Protein AF-A0A0Q9YPD0-F1 (afdb_monomer_lite)

Sequence (144 aa):
MAFLMNIREFFQRLFKSKSTPVEQHLETGKLEPKYWQEVIDFRERLEKVIKENTIDADNISSVNQRVLDFLIEQINTKGSIPTVPERYNALNILVDRMLISYQSKIVGLKKGVTTHTDFTDAVNAFKLRLKEREQKELTENKPR

Radius of gyration: 17.6 Å; chains: 1; bounding box: 62×31×44 Å

Secondary structure (DSSP, 8-state):
------HHHHHHHHS-S----------S----GGGSHHHHHHHHHHHHHHHHHB---HHHHHHHHHHHHHHHHHHHHHHT-SSHHHHHHHHHHHHHHHHHHTGGG---BPTT--HHHHHHHHHHHHHHHHHHHHHHHHHHTS--

Structure (mmCIF, N/CA/C/O backbone):
data_AF-A0A0Q9YPD0-F1
#
_entry.id   AF-A0A0Q9YPD0-F1
#
loop_
_atom_site.group_PDB
_atom_site.id
_atom_site.type_symbol
_atom_site.label_atom_id
_atom_site.label_alt_id
_atom_site.label_comp_id
_atom_site.label_asym_id
_atom_site.label_entity_id
_atom_site.label_seq_id
_atom_site.pdbx_PDB_ins_code
_atom_site.Cartn_x
_atom_site.Cartn_y
_atom_site.Cartn_z
_atom_site.occupancy
_atom_site.B_iso_or_equiv
_atom_site.auth_seq_id
_atom_site.auth_comp_id
_atom_site.auth_asym_id
_atom_site.auth_atom_id
_atom_site.pdbx_PDB_model_num
ATOM 1 N N . MET A 1 1 ? 38.917 -9.897 1.556 1.00 38.34 1 MET A N 1
ATOM 2 C CA . MET A 1 1 ? 37.928 -9.496 0.531 1.00 38.34 1 MET A CA 1
ATOM 3 C C . MET A 1 1 ? 36.558 -9.973 0.971 1.00 38.34 1 MET A C 1
ATOM 5 O O . MET A 1 1 ? 36.286 -11.164 0.909 1.00 38.34 1 MET A O 1
ATOM 9 N N . ALA A 1 2 ? 35.759 -9.067 1.529 1.00 41.75 2 ALA A N 1
ATOM 10 C CA . ALA A 1 2 ? 34.504 -9.395 2.184 1.00 41.75 2 ALA A CA 1
ATOM 11 C C . ALA A 1 2 ? 33.310 -9.321 1.216 1.00 41.75 2 ALA A C 1
ATOM 13 O O . ALA A 1 2 ? 33.152 -8.346 0.491 1.00 41.75 2 ALA A O 1
ATOM 14 N N . PHE A 1 3 ? 32.452 -10.335 1.339 1.00 41.47 3 PHE A N 1
ATOM 15 C CA . PHE A 1 3 ? 30.993 -10.229 1.310 1.00 41.47 3 PHE A CA 1
ATOM 16 C C . PHE A 1 3 ? 30.282 -10.035 -0.042 1.00 41.47 3 PHE A C 1
ATOM 18 O O . PHE A 1 3 ? 29.639 -9.021 -0.302 1.00 41.47 3 PHE A O 1
ATOM 25 N N . LEU A 1 4 ? 30.237 -11.106 -0.841 1.00 45.66 4 LEU A N 1
ATOM 26 C CA . LEU A 1 4 ? 29.062 -11.373 -1.678 1.00 45.66 4 LEU A CA 1
ATOM 27 C C . LEU A 1 4 ? 27.948 -11.906 -0.767 1.00 45.66 4 LEU A C 1
ATOM 29 O O . LEU A 1 4 ? 27.832 -13.111 -0.540 1.00 45.66 4 LEU A O 1
ATOM 33 N N . MET A 1 5 ? 27.162 -10.996 -0.185 1.00 46.16 5 MET A N 1
ATOM 34 C CA . MET A 1 5 ? 25.949 -11.371 0.541 1.00 46.16 5 MET A CA 1
ATOM 35 C C . MET A 1 5 ? 24.977 -11.989 -0.464 1.00 46.16 5 MET A C 1
ATOM 37 O O . MET A 1 5 ? 24.448 -11.316 -1.346 1.00 46.16 5 MET A O 1
ATOM 41 N N . ASN A 1 6 ? 24.800 -13.301 -0.359 1.00 52.53 6 ASN A N 1
ATOM 42 C CA . ASN A 1 6 ? 23.945 -14.086 -1.231 1.00 52.53 6 ASN A CA 1
ATOM 43 C C . ASN A 1 6 ? 22.506 -13.558 -1.093 1.00 52.53 6 ASN A C 1
ATOM 45 O O . ASN A 1 6 ? 21.938 -13.603 -0.006 1.00 52.53 6 ASN A O 1
ATOM 49 N N . ILE A 1 7 ? 21.908 -13.038 -2.168 1.00 57.31 7 ILE A N 1
ATOM 50 C CA . ILE A 1 7 ? 20.555 -12.439 -2.179 1.00 57.31 7 ILE A CA 1
ATOM 51 C C . ILE A 1 7 ? 19.506 -13.369 -1.530 1.00 57.31 7 ILE A C 1
ATOM 53 O O . ILE A 1 7 ? 18.555 -12.919 -0.893 1.00 57.31 7 ILE A O 1
ATOM 57 N N . ARG A 1 8 ? 19.732 -14.684 -1.596 1.00 47.41 8 ARG A N 1
ATOM 58 C CA . ARG A 1 8 ? 18.935 -15.718 -0.926 1.00 47.41 8 ARG A CA 1
ATOM 59 C C . ARG A 1 8 ? 18.910 -15.597 0.608 1.00 47.41 8 ARG A C 1
ATOM 61 O O . ARG A 1 8 ? 17.860 -15.806 1.209 1.00 47.41 8 ARG A O 1
ATOM 68 N N . GLU A 1 9 ? 20.024 -15.227 1.236 1.00 51.25 9 GLU A N 1
ATOM 69 C CA . GLU A 1 9 ? 20.131 -15.009 2.690 1.00 51.25 9 GLU A CA 1
ATOM 70 C C . GLU A 1 9 ? 19.365 -13.757 3.133 1.00 51.25 9 GLU A C 1
ATOM 72 O O . GLU A 1 9 ? 18.744 -13.741 4.198 1.00 51.25 9 GLU A O 1
ATOM 77 N N . PHE A 1 10 ? 19.359 -12.717 2.295 1.00 56.31 10 PHE A N 1
ATOM 78 C CA . PHE A 1 10 ? 18.577 -11.506 2.536 1.00 56.31 10 PHE A CA 1
ATOM 79 C C . PHE A 1 10 ? 17.071 -11.813 2.552 1.00 56.31 10 PHE A C 1
ATOM 81 O O . PHE A 1 10 ? 16.368 -11.406 3.478 1.00 56.31 10 PHE A O 1
ATOM 88 N N . PHE A 1 11 ? 16.586 -12.622 1.601 1.00 52.94 11 PHE A N 1
ATOM 89 C CA . PHE A 1 11 ? 15.188 -13.065 1.583 1.00 52.94 11 PHE A CA 1
ATOM 90 C C . PHE A 1 11 ? 14.844 -13.972 2.771 1.00 52.94 11 PHE A C 1
ATOM 92 O O . PHE A 1 11 ? 13.828 -13.757 3.426 1.00 52.94 11 PHE A O 1
ATOM 99 N N . GLN A 1 12 ? 15.702 -14.928 3.134 1.00 54.84 12 GLN A N 1
ATOM 100 C CA . GLN A 1 12 ? 15.446 -15.783 4.301 1.00 54.84 12 GLN A CA 1
ATOM 101 C C . GLN A 1 12 ? 15.399 -15.008 5.625 1.00 54.84 12 GLN A C 1
ATOM 103 O O . GLN A 1 12 ? 14.673 -15.402 6.536 1.00 54.84 12 GLN A O 1
ATOM 108 N N . ARG A 1 13 ? 16.136 -13.897 5.743 1.00 54.41 13 ARG A N 1
ATOM 109 C CA . ARG A 1 13 ? 16.075 -13.019 6.920 1.00 54.41 13 ARG A CA 1
ATOM 110 C C . ARG A 1 13 ? 14.835 -12.124 6.947 1.00 54.41 13 ARG A C 1
ATOM 112 O O . ARG A 1 13 ? 14.342 -11.862 8.038 1.00 54.41 13 ARG A O 1
ATOM 119 N N . LEU A 1 14 ? 14.299 -11.715 5.795 1.00 52.81 14 LEU A N 1
ATOM 120 C CA . LEU A 1 14 ? 13.039 -10.959 5.719 1.00 52.81 14 LEU A CA 1
ATOM 121 C C . LEU A 1 14 ? 11.810 -11.795 6.116 1.00 52.81 14 LEU A C 1
ATOM 123 O O . LEU A 1 14 ? 10.880 -11.251 6.704 1.00 52.81 14 LEU A O 1
ATOM 127 N N . PHE A 1 15 ? 11.822 -13.106 5.852 1.00 54.88 15 PHE A N 1
ATOM 128 C CA . PHE A 1 15 ? 10.689 -14.006 6.120 1.00 54.88 15 PHE A CA 1
ATOM 129 C C . PHE A 1 15 ? 10.840 -14.873 7.386 1.00 54.88 15 PHE A C 1
ATOM 131 O O . PHE A 1 15 ? 9.965 -15.678 7.689 1.00 54.88 15 PHE A O 1
ATOM 138 N N . LYS A 1 16 ? 11.907 -14.697 8.181 1.00 44.41 16 LYS A N 1
ATOM 139 C CA . LYS A 1 16 ? 12.083 -15.342 9.501 1.00 44.41 16 LYS A CA 1
ATOM 140 C C . LYS A 1 16 ? 11.441 -14.529 10.637 1.00 44.41 16 LYS A C 1
ATOM 142 O O . LYS A 1 16 ? 12.041 -14.345 11.694 1.00 44.41 16 LYS A O 1
ATOM 147 N N . SER A 1 17 ? 10.215 -14.047 10.448 1.00 40.88 17 SER A N 1
ATOM 148 C CA . SER A 1 17 ? 9.392 -13.620 11.583 1.00 40.88 17 SER A CA 1
ATOM 149 C C . SER A 1 17 ? 8.455 -14.767 11.932 1.00 40.88 17 SER A C 1
ATOM 151 O O . SER A 1 17 ? 7.711 -15.243 11.084 1.00 40.88 17 SER A O 1
ATOM 153 N N . LYS A 1 18 ? 8.589 -15.255 13.165 1.00 42.59 18 LYS A N 1
ATOM 154 C CA . LYS A 1 18 ? 7.904 -16.415 13.743 1.00 42.59 18 LYS A CA 1
ATOM 155 C C . LYS A 1 18 ? 6.434 -16.487 13.315 1.00 42.59 18 LYS A C 1
ATOM 157 O O . LYS A 1 18 ? 5.641 -15.620 13.672 1.00 42.59 18 LYS A O 1
ATOM 162 N N . SER A 1 19 ? 6.091 -17.552 12.600 1.00 41.06 19 SER A N 1
ATOM 163 C CA . SER A 1 19 ? 4.721 -17.977 12.341 1.00 41.06 19 SER A CA 1
ATOM 164 C C . SER A 1 19 ? 4.107 -18.468 13.651 1.00 41.06 19 SER A C 1
ATOM 166 O O . SER A 1 19 ? 4.169 -19.653 13.969 1.00 41.06 19 SER A O 1
ATOM 168 N N . THR A 1 20 ? 3.560 -17.558 14.452 1.00 36.34 20 THR A N 1
ATOM 169 C CA . THR A 1 20 ? 2.563 -17.943 15.452 1.00 36.34 20 THR A CA 1
ATOM 170 C C . THR A 1 20 ? 1.240 -18.085 14.698 1.00 36.34 20 THR A C 1
ATOM 172 O O . THR A 1 20 ? 0.820 -17.109 14.071 1.00 36.34 20 THR A O 1
ATOM 175 N N . PRO A 1 21 ? 0.598 -19.264 14.681 1.00 36.84 21 PRO A N 1
ATOM 176 C CA . PRO A 1 21 ? -0.717 -19.405 14.079 1.00 36.84 21 PRO A CA 1
ATOM 177 C C . PRO A 1 21 ? -1.697 -18.600 14.934 1.00 36.84 21 PRO A C 1
ATOM 179 O O . PRO A 1 21 ? -1.945 -18.937 16.088 1.00 36.84 21 PRO A O 1
ATOM 182 N N . VAL A 1 22 ? -2.194 -17.489 14.398 1.00 40.06 22 VAL A N 1
ATOM 183 C CA . VAL A 1 22 ? -3.329 -16.783 14.991 1.00 40.06 22 VAL A CA 1
ATOM 184 C C . VAL A 1 22 ? -4.561 -17.588 14.595 1.00 40.06 22 VAL A C 1
ATOM 186 O O . VAL A 1 22 ? -4.908 -17.636 13.415 1.00 40.06 22 VAL A O 1
ATOM 189 N N . GLU A 1 23 ? -5.168 -18.274 15.565 1.00 36.81 23 GLU A N 1
ATOM 190 C CA . GLU A 1 23 ? -6.485 -18.892 15.414 1.00 36.81 23 GLU A CA 1
ATOM 191 C C . GLU A 1 23 ? -7.463 -17.847 14.865 1.00 36.81 23 GLU A C 1
ATOM 193 O O . GLU A 1 23 ? -7.735 -16.819 15.488 1.00 36.81 23 GLU A O 1
ATOM 198 N N . GLN A 1 24 ? -7.953 -18.093 13.651 1.00 40.69 24 GLN A N 1
ATOM 199 C CA . GLN A 1 24 ? -8.950 -17.262 12.993 1.00 40.69 24 GLN A CA 1
ATOM 200 C C . GLN A 1 24 ? -10.318 -17.507 13.634 1.00 40.69 24 GLN A C 1
ATOM 202 O O . GLN A 1 24 ? -11.114 -18.303 13.147 1.00 40.69 24 GLN A O 1
ATOM 207 N N . HIS A 1 25 ? -10.611 -16.777 14.706 1.00 37.56 25 HIS A N 1
ATOM 208 C CA . HIS A 1 25 ? -11.985 -16.429 15.050 1.00 37.56 25 HIS A CA 1
ATOM 209 C C . HIS A 1 25 ? -12.298 -15.056 14.451 1.00 37.56 25 HIS A C 1
ATOM 211 O O . HIS A 1 25 ? -11.952 -14.027 15.023 1.00 37.56 25 HIS A O 1
ATOM 217 N N . LEU A 1 26 ? -12.957 -15.034 13.292 1.00 40.91 26 LEU A N 1
ATOM 218 C CA . LEU A 1 26 ? -13.661 -13.847 12.804 1.00 40.91 26 LEU A CA 1
ATOM 219 C C . LEU A 1 26 ? -15.083 -14.250 12.415 1.00 40.91 26 LEU A C 1
ATOM 221 O O . LEU A 1 26 ? -15.425 -14.448 11.252 1.00 40.91 26 LEU A O 1
ATOM 225 N N . GLU A 1 27 ? -15.913 -14.377 13.446 1.00 40.03 27 GLU A N 1
ATOM 226 C CA . GLU A 1 27 ? -17.34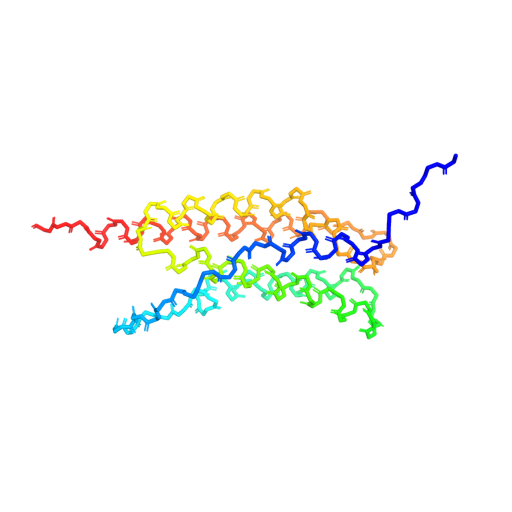8 -14.160 13.326 1.00 40.03 27 GLU A CA 1
ATOM 227 C C . GLU A 1 27 ? -17.598 -12.706 12.875 1.00 40.03 27 GLU A C 1
ATOM 229 O O . GLU A 1 27 ? -16.881 -11.788 13.274 1.00 40.03 27 GLU A O 1
ATOM 234 N N . THR A 1 28 ? -18.647 -12.494 12.075 1.00 40.97 28 THR A N 1
ATOM 235 C CA . THR A 1 28 ? -19.205 -11.199 11.619 1.00 40.97 28 THR A CA 1
ATOM 236 C C . THR A 1 28 ? -18.432 -10.420 10.539 1.00 40.97 28 THR A C 1
ATOM 238 O O . T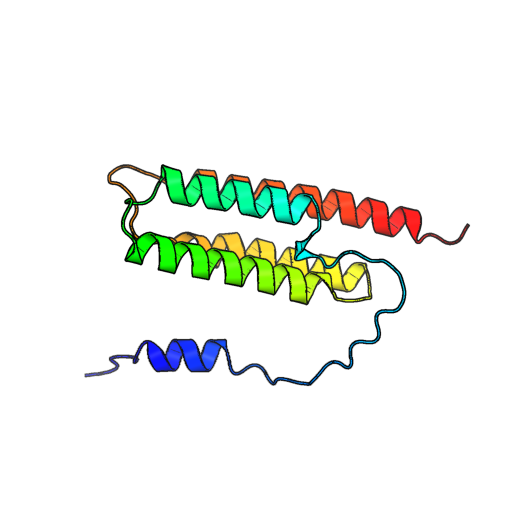HR A 1 28 ? -17.625 -9.548 10.830 1.00 40.97 28 THR A O 1
ATOM 241 N N . GLY A 1 29 ? -18.770 -10.673 9.265 1.00 45.81 29 GLY A N 1
ATOM 242 C CA . GLY A 1 29 ? -19.039 -9.673 8.204 1.00 45.81 29 GLY A CA 1
ATOM 243 C C . GLY A 1 29 ? -18.027 -8.564 7.858 1.00 45.81 29 GLY A C 1
ATOM 244 O O . GLY A 1 29 ? -18.317 -7.753 6.980 1.00 45.81 29 GLY A O 1
ATOM 245 N N . LYS A 1 30 ? -16.864 -8.480 8.504 1.00 57.47 30 LYS A N 1
ATOM 246 C CA . LYS A 1 30 ? -15.850 -7.458 8.238 1.00 57.47 30 LYS A CA 1
ATOM 247 C C . LYS A 1 30 ? -14.984 -7.913 7.070 1.00 57.47 30 LYS A C 1
ATOM 249 O O . LYS A 1 30 ? -14.196 -8.843 7.198 1.00 57.47 30 LYS A O 1
ATOM 254 N N . LEU A 1 31 ? -15.156 -7.246 5.928 1.00 66.00 31 LEU A N 1
ATOM 255 C CA . LEU A 1 31 ? -14.290 -7.391 4.758 1.00 66.00 31 LEU A CA 1
ATOM 256 C C . LEU A 1 31 ? -12.819 -7.274 5.174 1.00 66.00 31 LEU A C 1
ATOM 258 O O . LEU A 1 31 ? -12.436 -6.303 5.839 1.00 66.00 31 LEU A O 1
ATOM 262 N N . GLU A 1 32 ? -12.012 -8.258 4.765 1.00 82.06 32 GLU A N 1
ATOM 263 C CA . GLU A 1 32 ? -10.565 -8.244 4.986 1.00 82.06 32 GLU A CA 1
ATOM 264 C C . GLU A 1 32 ? -9.956 -6.935 4.450 1.00 82.06 32 GLU A C 1
ATOM 266 O O . GLU A 1 32 ? -10.421 -6.428 3.422 1.00 82.06 32 GLU A O 1
ATOM 271 N N . PRO A 1 33 ? -8.905 -6.386 5.084 1.00 86.19 33 PRO A N 1
ATOM 272 C CA . PRO A 1 33 ? -8.356 -5.092 4.690 1.00 86.19 33 PRO A CA 1
ATOM 273 C C . PRO A 1 33 ? -7.905 -4.977 3.238 1.00 86.19 33 PRO A C 1
ATOM 275 O O . PRO A 1 33 ? -8.005 -3.907 2.654 1.00 86.19 33 PRO A O 1
ATOM 278 N N . LYS A 1 34 ? -7.485 -6.071 2.601 1.00 86.06 34 LYS A N 1
ATOM 279 C CA . LYS A 1 34 ? -7.190 -6.082 1.157 1.00 86.06 34 LYS A CA 1
ATOM 280 C C . LYS A 1 34 ? -8.391 -5.731 0.259 1.00 86.06 34 LYS A C 1
ATOM 282 O O . LYS A 1 34 ? -8.182 -5.357 -0.889 1.00 86.06 34 LYS A O 1
ATOM 287 N N . TYR A 1 35 ? -9.621 -5.849 0.762 1.00 87.69 35 TYR A N 1
ATOM 288 C CA . TYR A 1 35 ? -10.863 -5.503 0.056 1.00 87.69 35 TYR A CA 1
ATOM 289 C C . TYR A 1 35 ? -11.415 -4.129 0.438 1.00 87.69 35 TYR A C 1
ATOM 291 O O . TYR A 1 35 ? -12.513 -3.751 0.034 1.00 87.69 35 TYR A O 1
ATOM 299 N N . TRP A 1 36 ? -10.688 -3.380 1.257 1.00 89.75 36 TRP A N 1
ATOM 300 C CA . TRP A 1 36 ? -11.034 -2.008 1.566 1.00 89.75 36 TRP A CA 1
ATOM 301 C C . TRP A 1 36 ? -10.873 -1.124 0.333 1.00 89.75 36 TRP A C 1
ATOM 303 O O . TRP A 1 36 ? -9.881 -1.248 -0.385 1.00 89.75 36 TRP A O 1
ATOM 313 N N . GLN A 1 37 ? -11.818 -0.208 0.111 1.00 89.38 37 GLN A N 1
ATOM 314 C CA . GLN A 1 37 ? -11.815 0.629 -1.090 1.00 89.38 37 GLN A CA 1
ATOM 315 C C . GLN A 1 37 ? -10.504 1.404 -1.237 1.00 89.38 37 GLN A C 1
ATOM 317 O O . GLN A 1 37 ? -9.932 1.440 -2.315 1.00 89.38 37 GLN A O 1
ATOM 322 N N . GLU A 1 38 ? -9.969 1.963 -0.154 1.00 90.31 38 GLU A N 1
ATOM 323 C CA . GLU A 1 38 ? -8.708 2.696 -0.196 1.00 90.31 38 GLU A CA 1
ATOM 324 C C . GLU A 1 38 ? -7.492 1.815 -0.514 1.00 90.31 38 GLU A C 1
ATOM 326 O O . GLU A 1 38 ? -6.515 2.309 -1.072 1.00 90.31 38 GLU A O 1
ATOM 331 N N . VAL A 1 39 ? -7.547 0.519 -0.193 1.00 91.25 39 VAL A N 1
ATOM 332 C CA . VAL A 1 39 ? -6.486 -0.445 -0.519 1.00 91.25 39 VAL A CA 1
ATOM 333 C C . VAL A 1 39 ? -6.575 -0.857 -1.986 1.00 91.25 39 VAL A C 1
ATOM 335 O O . VAL A 1 39 ? -5.543 -0.963 -2.647 1.00 91.25 39 VAL A O 1
ATOM 338 N N . ILE A 1 40 ? -7.792 -1.014 -2.513 1.00 91.19 40 ILE A N 1
ATOM 339 C CA . ILE A 1 40 ? -8.045 -1.235 -3.944 1.00 91.19 40 ILE A CA 1
ATOM 340 C C . ILE A 1 40 ? -7.576 -0.016 -4.751 1.00 91.19 40 ILE A C 1
ATOM 342 O O . ILE A 1 40 ? -6.744 -0.167 -5.643 1.00 91.19 40 ILE A O 1
ATOM 346 N N . ASP A 1 41 ? -8.007 1.192 -4.372 1.00 90.25 41 ASP A N 1
ATOM 347 C CA . ASP A 1 41 ? -7.610 2.451 -5.017 1.00 90.25 41 ASP A CA 1
ATOM 348 C C . ASP A 1 41 ? -6.077 2.613 -5.019 1.00 90.25 41 ASP A C 1
ATOM 350 O O . ASP A 1 41 ? -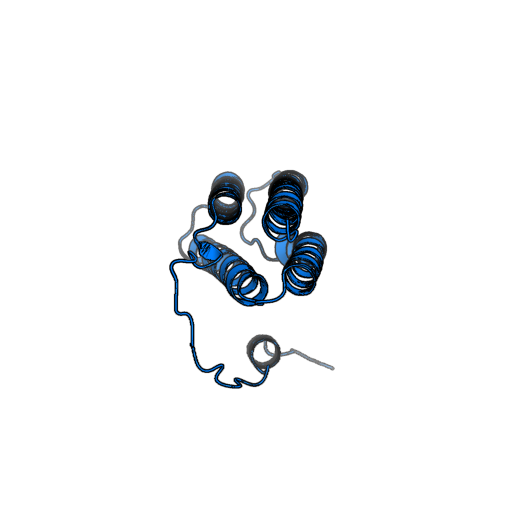5.476 3.057 -6.000 1.00 90.25 41 ASP A O 1
ATOM 354 N N . PHE A 1 42 ? -5.423 2.259 -3.907 1.00 92.06 42 PHE A N 1
ATOM 355 C CA . PHE A 1 42 ? -3.968 2.298 -3.784 1.00 92.06 42 PHE A CA 1
ATOM 356 C C . PHE A 1 42 ? -3.282 1.292 -4.713 1.00 92.06 42 PHE A C 1
ATOM 358 O O . PHE A 1 42 ? -2.324 1.649 -5.404 1.00 92.06 42 PHE A O 1
ATOM 365 N N . ARG A 1 43 ? -3.788 0.054 -4.756 1.00 91.25 43 ARG A N 1
ATOM 366 C CA . ARG A 1 43 ? -3.283 -1.005 -5.632 1.00 91.25 43 ARG A CA 1
ATOM 367 C C . ARG A 1 43 ? -3.335 -0.572 -7.093 1.00 91.25 43 ARG A C 1
ATOM 369 O O . ARG A 1 43 ? -2.305 -0.589 -7.758 1.00 91.25 43 ARG A O 1
ATOM 376 N N . GLU A 1 44 ? -4.499 -0.139 -7.567 1.00 91.81 44 GLU A N 1
ATOM 377 C CA . GLU A 1 44 ? -4.703 0.263 -8.963 1.00 91.81 44 GLU A CA 1
ATOM 378 C C . GLU A 1 44 ? -3.796 1.435 -9.357 1.00 91.81 44 GLU A C 1
ATOM 380 O O . GLU A 1 44 ? -3.201 1.445 -10.438 1.00 91.81 44 GLU A O 1
ATOM 385 N N . ARG A 1 45 ? -3.626 2.415 -8.458 1.00 90.12 45 ARG A N 1
ATOM 386 C CA . ARG A 1 45 ? -2.701 3.535 -8.674 1.00 90.12 45 ARG A CA 1
ATOM 387 C C . ARG A 1 45 ? -1.262 3.056 -8.802 1.00 90.12 45 ARG A C 1
ATOM 389 O O . ARG A 1 45 ? -0.575 3.483 -9.725 1.00 90.12 45 ARG A O 1
ATOM 396 N N . LEU A 1 46 ? -0.803 2.169 -7.921 1.00 89.19 46 LEU A N 1
ATOM 397 C CA . LEU A 1 46 ? 0.552 1.628 -8.011 1.00 89.19 46 LEU A CA 1
ATOM 398 C C . LEU A 1 46 ? 0.760 0.764 -9.258 1.00 89.19 46 LEU A C 1
ATOM 400 O O . LEU A 1 46 ? 1.802 0.885 -9.899 1.00 89.19 46 LEU A O 1
ATOM 404 N N . GLU A 1 47 ? -0.216 -0.061 -9.641 1.00 89.69 47 GLU A N 1
ATOM 405 C CA . GLU A 1 47 ? -0.168 -0.836 -10.889 1.00 89.69 47 GLU A CA 1
ATOM 406 C C . GLU A 1 47 ? -0.034 0.082 -12.102 1.00 89.69 47 GLU A C 1
ATOM 408 O O . GLU A 1 47 ? 0.794 -0.170 -12.981 1.00 89.69 47 GLU A O 1
ATOM 413 N N . LYS A 1 48 ? -0.791 1.183 -12.122 1.00 89.56 48 LYS A N 1
ATOM 414 C CA . LYS A 1 48 ? -0.692 2.205 -13.162 1.00 89.56 48 LYS A CA 1
ATOM 415 C C . LYS A 1 48 ? 0.696 2.847 -13.187 1.00 89.56 48 LYS A C 1
ATOM 417 O O . LYS A 1 48 ? 1.321 2.866 -14.245 1.00 89.56 48 LYS A O 1
ATOM 422 N N . VAL A 1 49 ? 1.213 3.284 -12.034 1.00 87.44 49 VAL A N 1
ATOM 423 C CA . VAL A 1 49 ? 2.564 3.863 -11.919 1.00 87.44 49 VAL A CA 1
ATOM 424 C C . VAL A 1 49 ? 3.617 2.887 -12.434 1.00 87.44 49 VAL A C 1
ATOM 426 O O . VAL A 1 49 ? 4.486 3.281 -13.205 1.00 87.44 49 VAL A O 1
ATOM 429 N N . ILE A 1 50 ? 3.541 1.610 -12.062 1.00 86.81 50 ILE A N 1
ATOM 430 C CA . ILE A 1 50 ? 4.465 0.581 -12.545 1.00 86.81 50 ILE A CA 1
ATOM 431 C C . ILE A 1 50 ? 4.350 0.438 -14.067 1.00 86.81 50 ILE A C 1
ATOM 433 O O . ILE A 1 50 ? 5.361 0.505 -14.765 1.00 86.81 50 ILE A O 1
ATOM 437 N N . LYS A 1 51 ? 3.139 0.272 -14.601 1.00 86.19 51 LYS A N 1
ATOM 438 C CA . LYS A 1 51 ? 2.903 0.030 -16.031 1.00 86.19 51 LYS A CA 1
ATOM 439 C C . LYS A 1 51 ? 3.352 1.198 -16.913 1.00 86.19 51 LYS A C 1
ATOM 441 O O . LYS A 1 51 ? 3.947 0.998 -17.973 1.00 86.19 51 LYS A O 1
ATOM 446 N N . GLU A 1 52 ? 3.079 2.426 -16.489 1.00 86.88 52 GLU A N 1
ATOM 447 C CA . GLU A 1 52 ? 3.425 3.625 -17.256 1.00 86.88 52 GLU A CA 1
ATOM 448 C C . GLU A 1 52 ? 4.939 3.851 -17.271 1.00 86.88 52 GLU A C 1
ATOM 450 O O . GLU A 1 52 ? 5.512 4.179 -18.315 1.00 86.88 52 GLU A O 1
ATOM 455 N N . ASN A 1 53 ? 5.609 3.550 -16.158 1.00 84.06 53 ASN A N 1
ATOM 456 C CA . ASN A 1 53 ? 6.989 3.957 -15.934 1.00 84.06 53 ASN A CA 1
ATOM 457 C C . ASN A 1 53 ? 8.038 2.847 -16.107 1.00 84.06 53 ASN A C 1
ATOM 459 O O . ASN A 1 53 ? 9.230 3.153 -16.175 1.00 84.06 53 ASN A O 1
ATOM 463 N N . THR A 1 54 ? 7.638 1.576 -16.203 1.00 85.12 54 THR A N 1
ATOM 464 C CA . THR A 1 54 ? 8.560 0.435 -16.361 1.00 85.12 54 THR A CA 1
ATOM 465 C C . THR A 1 54 ? 8.488 -0.189 -17.753 1.00 85.12 54 THR A C 1
ATOM 467 O O . THR A 1 54 ? 7.511 -0.021 -18.483 1.00 85.12 54 THR A O 1
ATOM 470 N N . ILE A 1 55 ? 9.574 -0.843 -18.164 1.00 84.88 55 ILE A N 1
ATOM 471 C CA . ILE A 1 55 ? 9.693 -1.572 -19.428 1.00 84.88 55 ILE A CA 1
ATOM 472 C C . ILE A 1 55 ? 8.733 -2.762 -19.407 1.00 84.88 55 ILE A C 1
ATOM 474 O O . ILE A 1 55 ? 8.685 -3.512 -18.431 1.00 84.88 55 ILE A O 1
ATOM 478 N N . ASP A 1 56 ? 8.016 -2.949 -20.513 1.00 83.31 56 ASP A N 1
ATOM 479 C CA . ASP A 1 56 ? 7.098 -4.067 -20.701 1.00 83.31 56 ASP A CA 1
ATOM 480 C C . ASP A 1 56 ? 7.884 -5.344 -21.036 1.00 83.31 56 ASP A C 1
ATOM 482 O O . ASP A 1 56 ? 8.205 -5.629 -22.189 1.00 83.31 56 ASP A O 1
ATOM 486 N N . ALA A 1 57 ? 8.305 -6.052 -19.989 1.00 86.25 57 ALA A N 1
ATOM 487 C CA . ALA A 1 57 ? 8.963 -7.349 -20.076 1.00 86.25 57 ALA A CA 1
ATOM 488 C C . ALA A 1 57 ? 8.450 -8.260 -18.958 1.00 86.25 57 ALA A C 1
ATOM 490 O O . ALA A 1 57 ? 8.401 -7.842 -17.798 1.00 86.25 57 ALA A O 1
ATOM 491 N N . ASP A 1 58 ? 8.151 -9.521 -19.279 1.00 83.75 58 ASP A N 1
ATOM 492 C CA . ASP A 1 58 ? 7.515 -10.477 -18.357 1.00 83.75 58 ASP A CA 1
ATOM 493 C C . ASP A 1 58 ? 8.233 -10.595 -17.005 1.00 83.75 58 ASP A C 1
ATOM 495 O O . ASP A 1 58 ? 7.608 -10.584 -15.944 1.00 83.75 58 ASP A O 1
ATOM 499 N N . ASN A 1 59 ? 9.569 -10.627 -17.020 1.00 83.75 59 ASN A N 1
ATOM 500 C CA . ASN A 1 59 ? 10.371 -10.716 -15.799 1.00 83.75 59 ASN A CA 1
ATOM 501 C C . ASN A 1 59 ? 10.284 -9.442 -14.939 1.00 83.75 59 ASN A C 1
ATOM 503 O O . ASN A 1 59 ? 10.238 -9.531 -13.714 1.00 83.75 59 ASN A O 1
ATOM 507 N N . ILE A 1 60 ? 10.250 -8.262 -15.566 1.00 83.62 60 ILE A N 1
ATOM 508 C CA . ILE A 1 60 ? 10.130 -6.969 -14.874 1.00 83.62 60 ILE A CA 1
ATOM 509 C C . ILE A 1 60 ? 8.724 -6.834 -14.288 1.00 83.62 60 ILE A C 1
ATOM 511 O O . ILE A 1 60 ? 8.574 -6.507 -13.110 1.00 83.62 60 ILE A O 1
ATOM 515 N N . SER A 1 61 ? 7.707 -7.174 -15.083 1.00 84.94 61 SER A N 1
ATOM 516 C CA . SER A 1 61 ? 6.312 -7.212 -14.651 1.00 84.94 61 SER A CA 1
ATOM 517 C C . SER A 1 61 ? 6.127 -8.154 -13.458 1.00 84.94 61 SER A C 1
ATOM 519 O O . SER A 1 61 ? 5.597 -7.739 -12.431 1.00 84.94 61 SER A O 1
ATOM 521 N N . SER A 1 62 ? 6.674 -9.376 -13.511 1.00 86.31 62 SER A N 1
ATOM 522 C CA . SER A 1 62 ? 6.573 -10.328 -12.398 1.00 86.31 62 SER A CA 1
ATOM 523 C C . SER A 1 62 ? 7.227 -9.818 -11.113 1.00 86.31 62 SER A C 1
ATOM 525 O O . SER A 1 62 ? 6.668 -10.005 -10.032 1.00 86.31 62 SER A O 1
ATOM 527 N N . VAL A 1 63 ? 8.395 -9.173 -11.197 1.00 86.94 63 VAL A N 1
ATOM 528 C CA . VAL A 1 63 ? 9.067 -8.621 -10.009 1.00 86.94 63 VAL A CA 1
ATOM 529 C C . VAL A 1 63 ? 8.256 -7.474 -9.413 1.00 86.94 63 VAL A C 1
ATOM 531 O O . VAL A 1 63 ? 8.014 -7.471 -8.207 1.00 86.94 63 VAL A O 1
ATOM 534 N N . ASN A 1 64 ? 7.795 -6.536 -10.240 1.00 86.19 64 ASN A N 1
ATOM 535 C CA . ASN A 1 64 ? 7.018 -5.393 -9.771 1.00 86.19 64 ASN A CA 1
ATOM 536 C C . ASN A 1 64 ? 5.654 -5.822 -9.194 1.00 86.19 64 ASN A C 1
ATOM 538 O O . ASN A 1 64 ? 5.243 -5.292 -8.162 1.00 86.19 64 ASN A O 1
ATOM 542 N N . GLN A 1 65 ? 5.002 -6.835 -9.777 1.00 87.12 65 GLN A N 1
ATOM 543 C CA . GLN A 1 65 ? 3.782 -7.435 -9.221 1.00 87.12 65 GLN A CA 1
ATOM 544 C C . GLN A 1 65 ? 4.031 -8.092 -7.859 1.00 87.12 65 GLN A C 1
ATOM 546 O O . GLN A 1 65 ? 3.288 -7.841 -6.919 1.00 87.12 65 GLN A O 1
ATOM 551 N N . ARG A 1 66 ? 5.136 -8.829 -7.679 1.00 87.56 66 ARG A N 1
ATOM 552 C CA . ARG A 1 66 ? 5.486 -9.396 -6.361 1.00 87.56 66 ARG A CA 1
ATOM 553 C C . ARG A 1 66 ? 5.719 -8.327 -5.295 1.00 87.56 66 ARG A C 1
ATOM 555 O O . ARG A 1 66 ? 5.399 -8.548 -4.130 1.00 87.56 66 ARG A O 1
ATOM 562 N N . VAL A 1 67 ? 6.304 -7.186 -5.669 1.00 86.94 67 VAL A N 1
ATOM 563 C CA . VAL A 1 67 ? 6.464 -6.049 -4.748 1.00 86.94 67 VAL A CA 1
ATOM 564 C C . VAL A 1 67 ? 5.096 -5.515 -4.333 1.00 86.94 67 VAL A C 1
ATOM 566 O O . VAL A 1 67 ? 4.879 -5.276 -3.146 1.00 86.94 67 VAL A O 1
ATOM 569 N N . LEU A 1 68 ? 4.177 -5.362 -5.285 1.00 88.69 68 LEU A N 1
ATOM 570 C CA . LEU A 1 68 ? 2.818 -4.912 -5.016 1.00 88.69 68 LEU A CA 1
ATOM 571 C C . LEU A 1 68 ? 2.053 -5.895 -4.122 1.00 88.69 68 LEU A C 1
ATOM 573 O O . LEU A 1 68 ? 1.530 -5.484 -3.090 1.00 88.69 68 LEU A O 1
ATOM 577 N N . ASP A 1 69 ? 2.045 -7.182 -4.463 1.00 8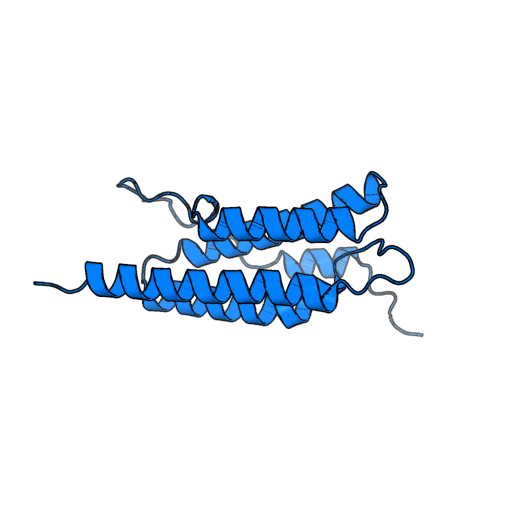9.25 69 ASP A N 1
ATOM 578 C CA . ASP A 1 69 ? 1.373 -8.225 -3.682 1.00 89.25 69 ASP A CA 1
ATOM 579 C C . ASP A 1 69 ? 1.878 -8.246 -2.236 1.00 89.25 69 ASP A C 1
ATOM 581 O O . ASP A 1 69 ? 1.085 -8.260 -1.293 1.00 89.25 69 ASP A O 1
ATOM 585 N N . PHE A 1 70 ? 3.197 -8.145 -2.051 1.00 88.56 70 PHE A N 1
ATOM 586 C CA . PHE A 1 70 ? 3.804 -8.051 -0.728 1.00 88.56 70 PHE A CA 1
ATOM 587 C C . PHE A 1 70 ? 3.305 -6.823 0.054 1.00 88.56 70 PHE A C 1
ATOM 589 O O . PHE A 1 70 ? 3.026 -6.916 1.250 1.00 88.56 70 PHE A O 1
ATOM 596 N N . LEU A 1 71 ? 3.177 -5.660 -0.593 1.00 89.56 71 LEU A N 1
ATOM 597 C CA . LEU A 1 71 ? 2.652 -4.455 0.057 1.00 89.56 71 LEU A CA 1
ATOM 598 C C . LEU A 1 71 ? 1.196 -4.640 0.498 1.00 89.56 71 LEU A C 1
ATOM 600 O O . LEU A 1 71 ? 0.857 -4.287 1.630 1.00 89.56 71 LEU A O 1
ATOM 604 N N . ILE A 1 72 ? 0.357 -5.224 -0.359 1.00 91.06 72 ILE A N 1
ATOM 605 C CA . ILE A 1 72 ? -1.049 -5.499 -0.044 1.00 91.06 72 ILE A CA 1
ATOM 606 C C . ILE A 1 72 ? -1.167 -6.522 1.090 1.00 91.06 72 ILE A C 1
ATOM 608 O O . ILE A 1 72 ? -1.978 -6.338 1.995 1.00 91.06 72 ILE A O 1
ATOM 612 N N . GLU A 1 73 ? -0.323 -7.552 1.122 1.00 90.94 73 GLU A N 1
ATOM 613 C CA . GLU A 1 73 ? -0.285 -8.528 2.215 1.00 90.94 73 GLU A CA 1
ATOM 614 C C . GLU A 1 73 ? 0.109 -7.884 3.556 1.00 90.94 73 GLU A C 1
ATOM 616 O O . GLU A 1 73 ? -0.497 -8.166 4.596 1.00 90.94 73 GLU A O 1
ATOM 621 N N . GLN A 1 74 ? 1.083 -6.967 3.550 1.00 90.44 74 GLN A N 1
ATOM 622 C CA . GLN A 1 74 ? 1.455 -6.208 4.747 1.00 90.44 74 GLN A CA 1
ATOM 623 C C . GLN A 1 74 ? 0.314 -5.311 5.236 1.00 90.44 74 GLN A C 1
ATOM 625 O O . GLN A 1 74 ? 0.083 -5.230 6.447 1.00 90.44 74 GLN A O 1
ATOM 630 N N . ILE A 1 75 ? -0.413 -4.667 4.318 1.00 91.44 75 ILE A N 1
ATOM 631 C CA . ILE A 1 75 ? -1.620 -3.900 4.647 1.00 91.44 75 ILE A CA 1
ATOM 632 C C . ILE A 1 75 ? -2.684 -4.831 5.232 1.00 91.44 75 ILE A C 1
ATOM 634 O O . ILE A 1 75 ? -3.239 -4.518 6.279 1.00 91.44 75 ILE A O 1
ATOM 638 N N . ASN A 1 76 ? -2.921 -5.997 4.626 1.00 92.25 76 ASN A N 1
ATOM 639 C CA . ASN A 1 76 ? -3.913 -6.962 5.098 1.00 92.25 76 ASN A CA 1
ATOM 640 C C . ASN A 1 76 ? -3.603 -7.453 6.516 1.00 92.25 76 ASN A C 1
ATOM 642 O O . ASN A 1 76 ? -4.471 -7.466 7.385 1.00 92.25 76 ASN A O 1
ATOM 646 N N . THR A 1 77 ? -2.340 -7.783 6.774 1.00 90.25 77 THR A N 1
ATOM 647 C CA . THR A 1 77 ? -1.876 -8.259 8.082 1.00 90.25 77 THR A CA 1
ATOM 648 C C . THR A 1 77 ? -2.052 -7.187 9.157 1.00 90.25 77 THR A C 1
ATOM 650 O O . THR A 1 77 ? -2.625 -7.444 10.212 1.00 90.25 77 THR A O 1
ATOM 653 N N . LYS A 1 78 ? -1.590 -5.957 8.897 1.00 91.06 78 LYS A N 1
ATOM 654 C CA . LYS A 1 78 ? -1.662 -4.856 9.873 1.00 91.06 78 LYS A CA 1
ATOM 655 C C . LYS A 1 78 ? -3.072 -4.294 10.025 1.00 91.06 78 LYS A C 1
ATOM 657 O O . LYS A 1 78 ? -3.449 -3.895 11.119 1.00 91.06 78 LYS A O 1
ATOM 662 N N . GLY A 1 79 ? -3.857 -4.295 8.954 1.00 88.50 79 GLY A N 1
ATOM 663 C CA . GLY A 1 79 ? -5.260 -3.891 8.952 1.00 88.50 79 GLY A CA 1
ATOM 664 C C . GLY A 1 79 ? -6.179 -4.884 9.666 1.00 88.50 79 GLY A C 1
ATOM 665 O O . GLY A 1 79 ? -7.297 -4.529 10.015 1.00 88.50 79 GLY A O 1
ATOM 666 N N . SER A 1 80 ? -5.720 -6.112 9.916 1.00 89.38 80 SER A N 1
ATOM 667 C CA . SER A 1 80 ? -6.500 -7.124 10.641 1.00 89.38 80 SER A CA 1
ATOM 668 C C . SER A 1 80 ? -6.355 -7.014 12.164 1.00 89.38 80 SER A C 1
ATOM 670 O O . SER A 1 80 ? -6.970 -7.787 12.893 1.00 89.38 80 SER A O 1
ATOM 672 N N . ILE A 1 81 ? -5.560 -6.059 12.668 1.00 89.44 81 ILE A N 1
ATOM 673 C CA . ILE A 1 81 ? -5.425 -5.808 14.109 1.00 89.44 81 ILE A CA 1
ATOM 674 C C . ILE A 1 81 ? -6.796 -5.386 14.675 1.00 89.44 81 ILE A C 1
ATOM 676 O O . ILE A 1 81 ? -7.368 -4.410 14.188 1.00 89.44 81 ILE A O 1
ATOM 680 N N . PRO A 1 82 ? -7.343 -6.064 15.703 1.00 83.81 82 PRO A N 1
ATOM 681 C CA . PRO A 1 82 ? -8.699 -5.791 16.186 1.00 83.81 82 PRO A CA 1
ATOM 682 C C . PRO A 1 82 ? -8.872 -4.363 16.710 1.00 83.81 82 PRO A C 1
ATOM 684 O O . PRO A 1 82 ? -9.832 -3.676 16.353 1.00 83.81 82 PRO A O 1
ATOM 687 N N . THR A 1 83 ? -7.910 -3.896 17.504 1.00 86.50 83 THR A N 1
ATOM 688 C CA . THR A 1 83 ? -7.921 -2.582 18.146 1.00 86.50 83 THR A CA 1
ATOM 689 C C . THR A 1 83 ? -7.724 -1.473 17.116 1.00 86.50 83 THR A C 1
ATOM 691 O O . THR A 1 83 ? -6.677 -1.400 16.475 1.00 86.50 83 THR A O 1
ATOM 694 N N . VAL A 1 84 ? -8.706 -0.575 16.981 1.00 86.06 84 VAL A N 1
ATOM 695 C CA . VAL A 1 84 ? -8.675 0.539 16.013 1.00 86.06 84 VAL A CA 1
ATOM 696 C C . VAL A 1 84 ? -7.390 1.385 16.157 1.00 86.06 84 VAL A C 1
ATOM 698 O O . VAL A 1 84 ? -6.639 1.453 15.184 1.00 86.06 84 VAL A O 1
ATOM 701 N N . PRO A 1 85 ? -7.038 1.933 17.341 1.00 87.25 85 PRO A N 1
ATOM 702 C CA . PRO A 1 85 ? -5.790 2.685 17.516 1.00 87.25 85 PRO A CA 1
ATOM 703 C C . PRO A 1 85 ? -4.516 1.938 17.092 1.00 87.25 85 PRO A C 1
ATOM 705 O O . PRO A 1 85 ? -3.656 2.496 16.414 1.00 87.25 85 PRO A O 1
ATOM 708 N N . GLU A 1 86 ? -4.380 0.666 17.471 1.00 88.69 86 GLU A N 1
ATOM 709 C CA . GLU A 1 86 ? -3.173 -0.117 17.171 1.00 88.69 86 GLU A CA 1
ATOM 710 C C . GLU A 1 86 ? -3.071 -0.443 15.679 1.00 88.69 86 GLU A C 1
ATOM 712 O O . GLU A 1 86 ? -1.983 -0.376 15.101 1.00 88.69 86 GLU A O 1
ATOM 717 N N . ARG A 1 87 ? -4.208 -0.738 15.042 1.00 90.69 87 ARG A N 1
ATOM 718 C CA . ARG A 1 87 ? -4.322 -0.999 13.607 1.00 90.69 87 ARG A CA 1
ATOM 719 C C . ARG A 1 87 ? -3.848 0.188 12.782 1.00 90.69 87 ARG A C 1
ATOM 721 O O . ARG A 1 87 ? -2.969 0.040 11.933 1.00 90.69 87 ARG A O 1
ATOM 728 N N . TYR A 1 88 ? -4.398 1.370 13.049 1.00 91.62 88 TYR A N 1
ATOM 729 C CA . TYR A 1 88 ? -4.065 2.575 12.294 1.00 91.62 88 TYR A CA 1
ATOM 730 C C . TYR A 1 88 ? -2.660 3.087 12.617 1.00 91.62 88 TYR A C 1
ATOM 732 O O . TYR A 1 88 ? -1.961 3.538 11.711 1.00 91.62 88 TYR A O 1
ATOM 740 N N . ASN A 1 89 ? -2.167 2.906 13.846 1.00 91.38 89 ASN A N 1
ATOM 741 C CA . ASN A 1 89 ? -0.757 3.139 14.158 1.00 91.38 89 ASN A CA 1
ATOM 742 C C . ASN A 1 89 ? 0.171 2.219 13.336 1.00 91.38 89 ASN A C 1
ATOM 744 O O . ASN A 1 89 ? 1.117 2.686 12.698 1.00 91.38 89 ASN A O 1
ATOM 748 N N . ALA A 1 90 ? -0.121 0.915 13.278 1.00 91.69 90 ALA A N 1
ATOM 749 C CA . ALA A 1 90 ? 0.669 -0.042 12.505 1.00 91.69 90 ALA A CA 1
ATOM 750 C C . ALA A 1 90 ? 0.636 0.249 10.994 1.00 91.69 90 ALA A C 1
ATOM 752 O O . ALA A 1 90 ? 1.672 0.147 10.327 1.00 91.69 90 ALA A O 1
ATOM 753 N N . LEU A 1 91 ? -0.529 0.621 10.455 1.00 92.62 91 LEU A N 1
ATOM 754 C CA . LEU A 1 91 ? -0.690 1.009 9.054 1.00 92.62 91 LEU A CA 1
ATOM 755 C C . LEU A 1 91 ? 0.051 2.315 8.734 1.00 92.62 91 LEU A C 1
ATOM 757 O O . LEU A 1 91 ? 0.753 2.365 7.728 1.00 92.62 91 LEU A O 1
ATOM 761 N N . ASN A 1 92 ? -0.006 3.329 9.601 1.00 90.69 92 ASN A N 1
ATOM 762 C CA . ASN A 1 92 ? 0.746 4.575 9.416 1.00 90.69 92 ASN A CA 1
ATOM 763 C C . ASN A 1 92 ? 2.262 4.325 9.366 1.00 90.69 92 ASN A C 1
ATOM 765 O O . ASN A 1 92 ? 2.934 4.796 8.450 1.00 90.69 92 ASN A O 1
ATOM 769 N N . ILE A 1 93 ? 2.793 3.501 10.277 1.00 90.69 93 ILE A N 1
ATOM 770 C CA . ILE A 1 93 ? 4.212 3.105 10.262 1.00 90.69 93 ILE A CA 1
ATOM 771 C C . ILE A 1 93 ? 4.567 2.362 8.965 1.00 90.69 93 ILE A C 1
ATOM 773 O O . ILE A 1 93 ? 5.658 2.546 8.422 1.00 90.69 93 ILE A O 1
ATOM 777 N N . LEU A 1 94 ? 3.678 1.496 8.467 1.00 91.00 94 LEU A N 1
ATOM 778 C CA . LEU A 1 94 ? 3.893 0.800 7.199 1.00 91.00 94 LEU A CA 1
ATOM 779 C C . LEU A 1 94 ? 3.970 1.790 6.035 1.00 91.00 94 LEU A C 1
ATOM 781 O O . LEU A 1 94 ? 4.911 1.708 5.253 1.00 91.00 94 LEU A O 1
ATOM 785 N N . VAL A 1 95 ? 3.023 2.721 5.947 1.00 89.88 95 VAL A N 1
ATOM 786 C CA . VAL A 1 95 ? 2.954 3.748 4.900 1.00 89.88 95 VAL A CA 1
ATOM 787 C C . VAL A 1 95 ? 4.204 4.631 4.897 1.00 89.88 95 VAL A C 1
ATOM 789 O O . VAL A 1 95 ? 4.798 4.844 3.842 1.00 89.88 95 VAL A O 1
ATOM 792 N N . ASP A 1 96 ? 4.688 5.057 6.064 1.00 87.00 96 ASP A N 1
ATOM 793 C CA . ASP A 1 96 ? 5.931 5.835 6.151 1.00 87.00 96 ASP A CA 1
ATOM 794 C C . ASP A 1 96 ? 7.144 5.021 5.661 1.00 87.00 96 ASP A C 1
ATOM 796 O O . ASP A 1 96 ? 8.026 5.536 4.972 1.00 87.00 96 ASP A O 1
ATOM 800 N N . ARG A 1 97 ? 7.164 3.707 5.928 1.00 86.62 97 ARG A N 1
ATOM 801 C CA . ARG A 1 97 ? 8.185 2.801 5.375 1.00 86.62 97 ARG A CA 1
ATOM 802 C C . ARG A 1 97 ? 8.029 2.567 3.870 1.00 86.62 97 ARG A C 1
ATOM 804 O O . ARG A 1 97 ? 9.040 2.290 3.223 1.00 86.62 97 ARG A O 1
ATOM 811 N N . MET A 1 98 ? 6.820 2.660 3.306 1.00 84.81 98 MET A N 1
ATOM 812 C CA . MET A 1 98 ? 6.588 2.539 1.859 1.00 84.81 98 MET A CA 1
ATOM 813 C C . MET A 1 98 ? 7.369 3.600 1.087 1.00 84.81 98 MET A C 1
ATOM 815 O O . MET A 1 98 ? 8.118 3.243 0.175 1.00 84.81 98 MET A O 1
ATOM 819 N N . LEU A 1 99 ? 7.278 4.860 1.529 1.00 77.12 99 LEU A N 1
ATOM 820 C CA . LEU A 1 99 ? 8.003 5.993 0.944 1.00 77.12 99 LEU A CA 1
ATOM 821 C C . LEU A 1 99 ? 9.523 5.796 0.976 1.00 77.12 99 LEU A C 1
ATOM 823 O O . LEU A 1 99 ? 10.210 6.089 0.005 1.00 77.12 99 LEU A O 1
ATOM 827 N N . ILE A 1 100 ? 10.052 5.260 2.077 1.00 75.06 100 ILE A N 1
ATOM 828 C CA . ILE A 1 100 ? 11.502 5.140 2.276 1.00 75.06 100 ILE A CA 1
ATOM 829 C C . ILE A 1 100 ? 12.082 3.908 1.562 1.00 75.06 100 ILE A C 1
ATOM 831 O O . ILE A 1 100 ? 13.204 3.952 1.061 1.00 75.06 100 ILE A O 1
ATOM 835 N N . SER A 1 101 ? 11.361 2.781 1.549 1.00 75.00 101 SER A N 1
ATOM 836 C CA . SER A 1 101 ? 11.966 1.468 1.271 1.00 75.00 101 SER A CA 1
ATOM 837 C C . SER A 1 101 ? 11.467 0.765 0.011 1.00 75.00 101 SER A C 1
ATOM 839 O O . SER A 1 101 ? 12.186 -0.089 -0.507 1.00 75.00 101 SER A O 1
ATOM 841 N N . TYR A 1 102 ? 10.261 1.059 -0.478 1.00 70.12 102 TYR A N 1
ATOM 842 C CA . TYR A 1 102 ? 9.642 0.256 -1.543 1.00 70.12 102 TYR A CA 1
ATOM 843 C C . TYR A 1 102 ? 9.634 0.945 -2.901 1.00 70.12 102 TYR A C 1
ATOM 845 O O . TYR A 1 102 ? 9.614 0.262 -3.919 1.00 70.12 102 TYR A O 1
ATOM 853 N N . GLN A 1 103 ? 9.782 2.267 -2.928 1.00 69.56 103 GLN A N 1
ATOM 854 C CA . GLN A 1 103 ? 9.963 3.009 -4.170 1.00 69.56 103 GLN A CA 1
ATOM 855 C C . GLN A 1 103 ? 11.199 2.535 -4.956 1.00 69.56 103 GLN A C 1
ATOM 857 O O . GLN A 1 103 ? 11.125 2.305 -6.159 1.00 69.56 103 GLN A O 1
ATOM 862 N N . SER A 1 104 ? 12.333 2.334 -4.277 1.00 72.62 104 SER A N 1
ATOM 863 C CA . SER A 1 104 ? 13.586 1.876 -4.900 1.00 72.62 104 SER A CA 1
ATOM 864 C C . SER A 1 104 ? 13.564 0.405 -5.325 1.00 72.62 104 SER A C 1
ATOM 866 O O . SER A 1 104 ? 14.504 -0.061 -5.965 1.00 72.62 104 SER A O 1
ATOM 868 N N . LYS A 1 105 ? 12.503 -0.332 -4.974 1.00 78.56 105 LYS A N 1
ATOM 869 C CA . LYS A 1 105 ? 12.315 -1.737 -5.354 1.00 78.56 105 LYS A CA 1
ATOM 870 C C . LYS A 1 105 ? 11.562 -1.903 -6.673 1.00 78.56 105 LYS A C 1
ATOM 872 O O . LYS A 1 105 ? 11.504 -3.025 -7.166 1.00 78.56 105 LYS A O 1
ATOM 877 N N . ILE A 1 106 ? 11.010 -0.827 -7.242 1.00 81.38 106 ILE A N 1
ATOM 878 C CA . ILE A 1 106 ? 10.444 -0.850 -8.595 1.00 81.38 106 ILE A CA 1
ATOM 879 C C . ILE A 1 106 ? 11.603 -0.933 -9.590 1.00 81.38 106 ILE A C 1
ATOM 881 O O . ILE A 1 106 ? 12.474 -0.063 -9.623 1.00 81.38 106 ILE A O 1
ATOM 885 N N . VAL A 1 107 ? 11.619 -1.991 -10.398 1.00 80.88 107 VAL A N 1
ATOM 886 C CA . VAL A 1 107 ? 12.701 -2.276 -11.348 1.00 80.88 107 VAL A CA 1
ATOM 887 C C . VAL A 1 107 ? 12.276 -2.009 -12.787 1.00 80.88 107 VAL A C 1
ATOM 889 O O . VAL A 1 107 ? 11.090 -1.993 -13.114 1.00 80.88 107 VAL A O 1
ATOM 892 N N . GLY A 1 108 ? 13.268 -1.837 -13.664 1.00 81.31 108 GLY A N 1
ATOM 893 C CA . GLY A 1 108 ? 13.031 -1.717 -15.100 1.00 81.31 108 GLY A CA 1
ATOM 894 C C . GLY A 1 108 ? 12.481 -0.362 -15.530 1.00 81.31 108 GLY A C 1
ATOM 895 O O . GLY A 1 108 ? 11.675 -0.314 -16.448 1.00 81.31 108 GLY A O 1
ATOM 896 N N . LEU A 1 109 ? 12.876 0.729 -14.870 1.00 83.56 109 LEU A N 1
ATOM 897 C CA . LEU A 1 109 ? 12.423 2.080 -15.214 1.00 83.56 109 LEU A CA 1
ATOM 898 C C . LEU A 1 109 ? 12.771 2.443 -16.668 1.00 83.56 109 LEU A C 1
ATOM 900 O O . LEU A 1 109 ? 13.899 2.231 -17.122 1.00 83.56 109 LEU A O 1
ATOM 904 N N . LYS A 1 110 ? 11.809 3.024 -17.392 1.00 82.50 110 LYS A N 1
ATOM 905 C CA . LYS A 1 110 ? 12.032 3.607 -18.721 1.00 82.50 110 LYS A CA 1
ATOM 906 C C . LYS A 1 110 ? 12.989 4.800 -18.610 1.00 82.50 110 LYS A C 1
ATOM 908 O O . LYS A 1 110 ? 13.014 5.524 -17.615 1.00 82.50 110 LYS A O 1
ATOM 913 N N . LYS A 1 111 ? 13.793 5.026 -19.650 1.00 75.38 111 LYS A N 1
ATOM 914 C CA . LYS A 1 111 ? 14.762 6.131 -19.679 1.00 75.38 111 LYS A CA 1
ATOM 915 C C . LYS A 1 111 ? 14.043 7.482 -19.555 1.00 75.38 111 LYS A C 1
ATOM 917 O O . LYS A 1 111 ? 13.121 7.750 -20.315 1.00 75.38 111 LYS A O 1
ATOM 922 N N . GLY A 1 112 ? 14.508 8.337 -18.641 1.00 69.94 112 GLY A N 1
ATOM 923 C CA . GLY A 1 112 ? 13.981 9.697 -18.451 1.00 69.94 112 GLY A CA 1
ATOM 924 C C . GLY A 1 112 ? 12.730 9.797 -17.574 1.00 69.94 112 GLY A C 1
ATOM 925 O O . GLY A 1 112 ? 12.154 10.873 -17.477 1.00 69.94 112 GLY A O 1
ATOM 926 N N . VAL A 1 113 ? 12.320 8.702 -16.933 1.00 72.62 113 VAL A N 1
ATOM 927 C CA . VAL A 1 113 ? 11.125 8.653 -16.091 1.00 72.62 113 VAL A CA 1
ATOM 928 C C . VAL A 1 113 ? 11.479 8.758 -14.607 1.00 72.62 113 VAL A C 1
ATOM 930 O O . VAL A 1 113 ? 12.381 8.072 -14.125 1.00 72.62 113 VAL A O 1
ATOM 933 N N . THR A 1 114 ? 10.734 9.583 -13.868 1.00 69.44 114 THR A N 1
ATOM 934 C CA . THR A 1 114 ? 10.871 9.752 -12.416 1.00 69.44 114 THR A CA 1
ATOM 935 C C . THR A 1 114 ? 9.654 9.187 -11.685 1.00 69.44 114 THR A C 1
ATOM 937 O O . THR A 1 114 ? 8.696 9.903 -11.422 1.00 69.44 114 THR A O 1
ATOM 940 N N . THR A 1 115 ? 9.710 7.919 -11.270 1.00 68.75 115 THR A N 1
ATOM 941 C CA . THR A 1 115 ? 8.639 7.277 -10.473 1.00 68.75 115 THR A CA 1
ATOM 942 C C . THR A 1 115 ? 8.51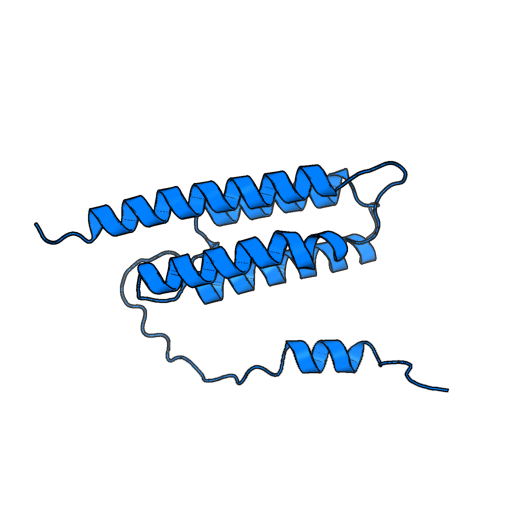8 7.806 -9.048 1.00 68.75 115 THR A C 1
ATOM 944 O O . THR A 1 115 ? 7.609 7.411 -8.323 1.00 68.75 115 THR A O 1
ATOM 947 N N . HIS A 1 116 ? 9.439 8.673 -8.618 1.00 71.81 116 HIS A N 1
ATOM 948 C CA . HIS A 1 116 ? 9.460 9.191 -7.257 1.00 71.81 116 HIS A CA 1
ATOM 949 C C . HIS A 1 116 ? 8.196 9.972 -6.918 1.00 71.81 116 HIS A C 1
ATOM 951 O O . HIS A 1 116 ? 7.574 9.685 -5.898 1.00 71.81 116 HIS A O 1
ATOM 957 N N . THR A 1 117 ? 7.809 10.909 -7.781 1.00 75.50 117 THR A N 1
ATOM 958 C CA . THR A 1 117 ? 6.649 11.773 -7.559 1.00 75.50 117 THR A CA 1
ATOM 959 C C . THR A 1 117 ? 5.364 10.951 -7.583 1.00 75.50 117 THR A C 1
ATOM 961 O O . THR A 1 117 ? 4.643 10.935 -6.592 1.00 75.50 117 THR A O 1
ATOM 964 N N . ASP A 1 118 ? 5.154 10.144 -8.626 1.00 82.38 118 ASP A N 1
ATOM 965 C CA . ASP A 1 118 ? 3.907 9.386 -8.785 1.00 82.38 118 ASP A CA 1
ATOM 966 C C . ASP A 1 118 ? 3.706 8.321 -7.691 1.00 82.38 118 ASP A C 1
ATOM 968 O O . ASP A 1 118 ? 2.596 8.123 -7.193 1.00 82.38 118 ASP A O 1
ATOM 972 N N . PHE A 1 119 ? 4.782 7.636 -7.280 1.00 84.19 119 PHE A N 1
ATOM 973 C CA . PHE A 1 119 ? 4.722 6.671 -6.178 1.00 84.19 119 PHE A CA 1
ATOM 974 C C . PHE A 1 119 ? 4.428 7.370 -4.847 1.00 84.19 119 PHE A C 1
ATOM 976 O O . PHE A 1 119 ? 3.597 6.904 -4.065 1.00 84.19 119 PHE A O 1
ATOM 983 N N . THR A 1 120 ? 5.092 8.499 -4.596 1.00 86.56 120 THR A N 1
ATOM 984 C CA . THR A 1 120 ? 4.882 9.299 -3.384 1.00 86.56 120 THR A CA 1
ATOM 985 C C . THR A 1 120 ? 3.444 9.802 -3.311 1.00 86.56 120 THR A C 1
ATOM 987 O O . THR A 1 120 ? 2.813 9.697 -2.260 1.00 86.56 120 THR A O 1
ATOM 990 N N . ASP A 1 121 ? 2.886 10.253 -4.432 1.00 87.75 121 ASP A N 1
ATOM 991 C CA . ASP A 1 121 ? 1.503 10.716 -4.527 1.00 87.75 121 ASP A CA 1
ATOM 992 C C . ASP A 1 121 ? 0.498 9.586 -4.275 1.00 87.75 121 ASP A C 1
ATOM 994 O O . ASP A 1 121 ? -0.467 9.773 -3.529 1.00 87.75 121 ASP A O 1
ATOM 998 N N . ALA A 1 122 ? 0.738 8.388 -4.821 1.00 88.50 122 ALA A N 1
ATOM 999 C CA . ALA A 1 122 ? -0.097 7.217 -4.556 1.00 88.50 122 ALA A CA 1
ATOM 1000 C C . ALA A 1 122 ? -0.101 6.840 -3.062 1.00 88.50 122 ALA A C 1
ATOM 1002 O O . ALA A 1 122 ? -1.164 6.605 -2.481 1.00 88.50 122 ALA A O 1
ATOM 1003 N N . VAL A 1 123 ? 1.070 6.833 -2.419 1.00 89.88 123 VAL A N 1
ATOM 1004 C CA . VAL A 1 123 ? 1.206 6.517 -0.988 1.00 89.88 123 VAL A CA 1
ATOM 1005 C C . VAL A 1 123 ? 0.591 7.611 -0.106 1.00 89.88 123 VAL A C 1
ATOM 1007 O O . VAL A 1 123 ? -0.094 7.300 0.869 1.00 89.88 123 VAL A O 1
ATOM 1010 N N . ASN A 1 124 ? 0.765 8.888 -0.452 1.00 89.88 124 ASN A N 1
ATOM 1011 C CA . ASN A 1 124 ? 0.161 10.006 0.277 1.00 89.88 124 ASN A CA 1
ATOM 1012 C C . ASN A 1 124 ? -1.369 9.999 0.180 1.00 89.88 124 ASN A C 1
ATOM 1014 O O . ASN A 1 124 ? -2.049 10.213 1.187 1.00 89.88 124 ASN A O 1
ATOM 1018 N N . ALA A 1 125 ? -1.919 9.700 -1.001 1.00 90.81 125 ALA A N 1
ATOM 1019 C CA . ALA A 1 125 ? -3.358 9.540 -1.186 1.00 90.81 125 ALA A CA 1
ATOM 1020 C C . ALA A 1 125 ? -3.906 8.396 -0.319 1.00 90.81 125 ALA A C 1
ATOM 1022 O O . ALA A 1 125 ? -4.924 8.560 0.355 1.00 90.81 125 ALA A O 1
ATOM 1023 N N . PHE A 1 126 ? -3.200 7.264 -0.264 1.00 92.62 126 PHE A N 1
ATOM 1024 C CA . PHE A 1 126 ? -3.568 6.151 0.607 1.00 92.62 126 PHE A CA 1
ATOM 1025 C C . PHE A 1 126 ? -3.522 6.533 2.095 1.00 92.62 126 PHE A C 1
ATOM 1027 O O . PHE A 1 126 ? -4.472 6.266 2.831 1.00 92.62 126 PHE A O 1
ATOM 1034 N N . LYS A 1 127 ? -2.471 7.241 2.532 1.00 91.88 127 LYS A N 1
ATOM 1035 C CA . LYS A 1 127 ? -2.337 7.748 3.909 1.00 91.88 127 LYS A CA 1
ATOM 1036 C C . LYS A 1 127 ? -3.520 8.621 4.326 1.00 91.88 127 LYS A C 1
ATOM 1038 O O . LYS A 1 127 ? -4.021 8.497 5.443 1.00 91.88 127 LYS A O 1
ATOM 1043 N N . LEU A 1 128 ? -3.962 9.506 3.434 1.00 92.69 128 LEU A N 1
ATOM 1044 C CA . LEU A 1 128 ? -5.107 10.379 3.679 1.00 92.69 128 LEU A CA 1
ATOM 1045 C C . LEU A 1 128 ? -6.391 9.562 3.876 1.00 92.69 128 LEU A C 1
ATOM 1047 O O . LEU A 1 128 ? -7.108 9.764 4.854 1.00 92.69 128 LEU A O 1
ATOM 1051 N N . ARG A 1 129 ? -6.639 8.593 2.993 1.00 91.88 129 ARG A N 1
ATOM 1052 C CA . ARG A 1 129 ? -7.836 7.740 3.033 1.00 91.88 129 ARG A CA 1
ATOM 1053 C C . ARG A 1 129 ? -7.878 6.847 4.273 1.00 91.88 129 ARG A C 1
ATOM 1055 O O . ARG A 1 129 ? -8.939 6.681 4.868 1.00 91.88 129 ARG A O 1
ATOM 1062 N N . LEU A 1 130 ? -6.726 6.340 4.716 1.00 91.31 130 LEU A N 1
ATOM 1063 C CA . LEU A 1 130 ? -6.621 5.614 5.983 1.00 91.31 130 LEU A CA 1
ATOM 1064 C C . LEU A 1 130 ? -6.996 6.489 7.185 1.00 91.31 130 LEU A C 1
ATOM 1066 O O . LEU A 1 130 ? -7.715 6.020 8.063 1.00 91.31 130 LEU A O 1
ATOM 1070 N N . LYS A 1 131 ? -6.572 7.760 7.215 1.00 90.44 131 LYS A N 1
ATOM 1071 C CA . LYS A 1 131 ? -6.981 8.705 8.271 1.00 90.44 131 LYS A CA 1
ATOM 1072 C C . LYS A 1 131 ? -8.483 8.976 8.265 1.00 90.44 131 LYS A C 1
ATOM 1074 O O . LYS A 1 131 ? -9.097 9.025 9.327 1.00 90.44 131 LYS A O 1
ATOM 1079 N N . GLU A 1 132 ? -9.086 9.152 7.090 1.00 90.81 132 GLU A N 1
ATOM 1080 C CA . GLU A 1 132 ? -10.541 9.331 6.975 1.00 90.81 132 GLU A CA 1
ATOM 1081 C C . GLU A 1 132 ? -11.293 8.126 7.546 1.00 90.81 132 GLU A C 1
ATOM 1083 O O . GLU A 1 132 ? -12.298 8.279 8.241 1.00 90.81 132 GLU A O 1
ATOM 1088 N N . ARG A 1 133 ? -10.797 6.918 7.272 1.00 89.31 133 ARG A N 1
ATOM 1089 C CA . ARG A 1 133 ? -11.393 5.692 7.791 1.00 89.31 133 ARG A CA 1
ATOM 1090 C C . ARG A 1 133 ? -11.203 5.525 9.292 1.00 89.31 133 ARG A C 1
ATOM 1092 O O . ARG A 1 133 ? -12.162 5.186 9.976 1.00 89.31 133 ARG A O 1
ATOM 1099 N N . GLU A 1 134 ? -10.010 5.816 9.804 1.00 91.06 134 GLU A N 1
ATOM 1100 C CA . GLU A 1 134 ? -9.729 5.839 11.241 1.00 91.06 134 GLU A CA 1
ATOM 1101 C C . GLU A 1 134 ? -10.735 6.734 11.971 1.00 91.06 134 GLU A C 1
ATOM 1103 O O . GLU A 1 134 ? -11.355 6.314 12.946 1.00 91.06 134 GLU A O 1
ATOM 1108 N N . GLN A 1 135 ? -10.964 7.946 11.458 1.00 89.31 135 GLN A N 1
ATOM 1109 C CA . GLN A 1 135 ? -11.921 8.884 12.042 1.00 89.31 135 GLN A CA 1
ATOM 1110 C C . GLN A 1 135 ? -13.354 8.344 12.035 1.00 89.31 135 GLN A C 1
ATOM 1112 O O . GLN A 1 135 ? -14.051 8.494 13.041 1.00 89.31 135 GLN A O 1
ATOM 1117 N N . LYS A 1 136 ? -13.785 7.695 10.944 1.00 87.38 136 LYS A N 1
ATOM 1118 C CA . LYS A 1 136 ? -15.105 7.046 10.850 1.00 87.38 136 LYS A CA 1
ATOM 1119 C C . LYS A 1 136 ? -15.249 5.910 11.862 1.00 87.38 136 LYS A C 1
ATOM 1121 O O . LYS A 1 136 ? -16.186 5.914 12.652 1.00 87.38 136 LYS A O 1
ATOM 1126 N N . GLU A 1 137 ? -14.279 4.999 11.929 1.00 84.88 137 GLU A N 1
ATOM 1127 C CA . GLU A 1 137 ? -14.318 3.875 12.874 1.00 84.88 137 GLU A CA 1
ATOM 1128 C C . GLU A 1 137 ? -14.273 4.348 14.338 1.00 84.88 137 GLU A C 1
ATOM 1130 O O . GLU A 1 137 ? -14.917 3.749 15.199 1.00 84.88 137 GLU A O 1
ATOM 1135 N N . LEU A 1 138 ? -13.558 5.438 14.641 1.00 84.25 138 LEU A N 1
ATOM 1136 C CA . LEU A 1 138 ? -13.532 6.038 15.980 1.00 84.25 138 LEU A CA 1
ATOM 1137 C C . LEU A 1 138 ? -14.835 6.767 16.346 1.00 84.25 138 LEU A C 1
ATOM 1139 O O . LEU A 1 138 ? -15.180 6.829 17.526 1.00 84.25 138 LEU A O 1
ATOM 1143 N N . THR A 1 139 ? -15.556 7.332 15.372 1.00 82.00 139 THR A N 1
ATOM 1144 C CA . THR A 1 139 ? -16.861 7.976 15.617 1.00 82.00 139 THR A CA 1
ATOM 1145 C C . THR A 1 139 ? -17.988 6.957 15.742 1.00 82.00 139 THR A C 1
ATOM 1147 O O . THR A 1 139 ? -18.862 7.140 16.585 1.00 82.00 139 THR A O 1
ATOM 1150 N N . GLU A 1 140 ? -17.939 5.865 14.982 1.00 75.94 140 GLU A N 1
ATOM 1151 C CA . GLU A 1 140 ? -18.908 4.765 15.049 1.00 75.94 140 GLU A CA 1
ATOM 1152 C C . G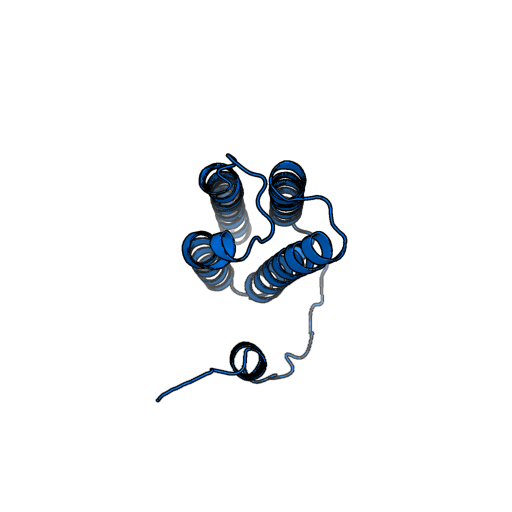LU A 1 140 ? -18.765 3.912 16.324 1.00 75.94 140 GLU A C 1
ATOM 1154 O O . GLU A 1 140 ? -19.760 3.395 16.823 1.00 75.94 140 GLU A O 1
ATOM 1159 N N . ASN A 1 141 ? -17.557 3.801 16.896 1.00 61.38 141 ASN A N 1
ATOM 1160 C CA . ASN A 1 141 ? -17.301 3.058 18.142 1.00 61.38 141 ASN A CA 1
ATOM 1161 C C . ASN A 1 141 ? -17.480 3.880 19.432 1.00 61.38 141 ASN A C 1
ATOM 1163 O O . ASN A 1 141 ? -17.185 3.375 20.518 1.00 61.38 141 ASN A O 1
ATOM 1167 N N . LYS A 1 142 ? -17.941 5.138 19.367 1.00 47.94 142 LYS A N 1
ATOM 1168 C CA . LYS A 1 142 ? -18.278 5.872 20.596 1.00 47.94 142 LYS A CA 1
ATOM 1169 C C . LYS A 1 142 ? -19.561 5.287 21.204 1.00 47.94 142 LYS A C 1
ATOM 1171 O O . LYS A 1 142 ? -20.579 5.266 20.511 1.00 47.94 142 LYS A O 1
ATOM 1176 N N . PRO A 1 143 ? -19.550 4.844 22.477 1.00 46.91 143 PRO A N 1
ATOM 1177 C CA . PRO A 1 143 ? -20.786 4.476 23.153 1.00 46.91 143 PRO A CA 1
ATOM 1178 C C . PRO A 1 143 ? -21.696 5.711 23.205 1.00 46.91 143 PRO A C 1
ATOM 1180 O O . PRO A 1 143 ? -21.238 6.799 23.565 1.00 46.91 143 PRO A O 1
ATOM 1183 N N . ARG A 1 144 ? -22.946 5.542 22.761 1.00 43.91 144 ARG A N 1
ATOM 1184 C CA . ARG A 1 144 ? -24.014 6.529 22.961 1.00 43.91 144 ARG A CA 1
ATOM 1185 C C . ARG A 1 144 ? -24.342 6.667 24.439 1.00 43.91 144 ARG A C 1
ATOM 1187 O O . ARG A 1 144 ? -24.320 5.624 25.130 1.00 43.91 144 ARG A O 1
#

Organism: NCBI:txid295108

pLDDT: mean 76.47, std 18.02, range [36.34, 92.69]

Foldseek 3Di:
DDDPPPVVVVVVVVPPDDPDPDPDDDDDDDDQQCPDPLNVLLLVLQLVLLVVFADPDPVLNVQSVVLSVVLSVQLRVLCPPPDLVSSLVSVLVSLVCCLVPSQVSRDHTDPPDDSNVSSNVSSVSSNVVSVVVSVVVVVVPDDD